Protein AF-A0A521R9J0-F1 (afdb_monomer)

Secondary structure (DSSP, 8-state):
-HHHHHHHHTT---HHHHHHHHHHSTTHHHHHTT-HHHHHHHHHHHHHHHHH-HHHHHHHHHHHHHHHHHHHHHHHHHHHHHHHHTSEEPTTT--EE-TT-SB-TTT--BTT--SSS---

Sequence (120 aa):
MSEELDKLKHKEKSGLLAAGLNILLPGAGYMYCGRPILGIIVLPFVIGMIFVTPAGALGIWIVLIIDGFLAAGRYNKCLAQKIDAAMKVCPQCAEKIMPEAKVCRYCGHKFGEAASATST

pLDDT: mean 89.2, std 10.46, range [48.16, 96.25]

Mean predicted aligned error: 7.09 Å

Structure (mmCIF, N/CA/C/O backbone):
data_AF-A0A521R9J0-F1
#
_entry.id   AF-A0A521R9J0-F1
#
loop_
_atom_site.group_PDB
_atom_site.id
_atom_site.type_symbol
_atom_site.label_atom_id
_atom_site.label_alt_id
_atom_site.label_comp_id
_atom_site.label_asym_id
_atom_site.label_entity_id
_atom_site.label_seq_id
_atom_site.pdbx_PDB_ins_code
_atom_site.Cartn_x
_atom_site.Cartn_y
_atom_site.Cartn_z
_atom_site.occupancy
_atom_site.B_iso_or_equiv
_atom_site.auth_seq_id
_atom_site.auth_comp_id
_atom_site.auth_asym_id
_atom_site.auth_atom_id
_atom_site.pdbx_PDB_model_num
ATOM 1 N N . MET A 1 1 ? -13.400 -7.672 19.030 1.00 75.19 1 MET A N 1
ATOM 2 C CA . MET A 1 1 ? -13.503 -6.754 17.864 1.00 75.19 1 MET A CA 1
ATOM 3 C C . MET A 1 1 ? -12.382 -5.709 17.886 1.00 75.19 1 MET A C 1
ATOM 5 O O . MET A 1 1 ? -11.968 -5.264 16.825 1.00 75.19 1 MET A O 1
ATOM 9 N N . SER A 1 2 ? -11.839 -5.357 19.057 1.00 77.81 2 SER A N 1
ATOM 10 C CA . SER A 1 2 ? -10.589 -4.597 19.210 1.00 77.81 2 SER A CA 1
ATOM 11 C C . SER A 1 2 ? -9.390 -5.304 18.593 1.00 77.81 2 SER A C 1
ATOM 13 O O . SER A 1 2 ? -8.630 -4.658 17.887 1.00 77.81 2 SER A O 1
ATOM 15 N N . GLU A 1 3 ? -9.271 -6.623 18.774 1.00 85.69 3 GLU A N 1
ATOM 16 C CA . GLU A 1 3 ? -8.161 -7.398 18.205 1.00 85.69 3 GLU A CA 1
ATOM 17 C C . GLU A 1 3 ? -8.096 -7.251 16.675 1.00 85.69 3 GLU A C 1
ATOM 19 O O . GLU A 1 3 ? -7.028 -7.059 16.099 1.00 85.69 3 GLU A O 1
ATOM 24 N N . GLU A 1 4 ? -9.252 -7.255 16.006 1.00 86.44 4 GLU A N 1
ATOM 25 C CA . GLU A 1 4 ? -9.343 -7.016 14.563 1.00 86.44 4 GLU A CA 1
ATOM 26 C C . GLU A 1 4 ? -8.942 -5.578 14.195 1.00 86.44 4 GLU A C 1
ATOM 28 O O . GLU A 1 4 ? -8.230 -5.366 13.214 1.00 86.44 4 GLU A O 1
ATOM 33 N N . LEU A 1 5 ? -9.323 -4.584 15.003 1.00 87.12 5 LEU A N 1
ATOM 34 C CA . LEU A 1 5 ? -8.923 -3.188 14.802 1.00 87.12 5 LEU A CA 1
ATOM 35 C C . LEU A 1 5 ? -7.402 -3.001 14.938 1.00 87.12 5 LEU A C 1
ATOM 37 O O . LEU A 1 5 ? -6.795 -2.288 14.138 1.00 87.12 5 LEU A O 1
ATOM 41 N N . ASP A 1 6 ? -6.780 -3.662 15.913 1.00 89.25 6 ASP A N 1
ATOM 42 C CA . ASP A 1 6 ? -5.335 -3.598 16.139 1.00 89.25 6 ASP A CA 1
ATOM 43 C C . ASP A 1 6 ? -4.562 -4.312 15.021 1.00 89.25 6 ASP A C 1
ATOM 45 O O . ASP A 1 6 ? -3.581 -3.772 14.498 1.00 89.25 6 ASP A O 1
ATOM 49 N N . LYS A 1 7 ? -5.066 -5.460 14.541 1.00 90.56 7 LYS A N 1
ATOM 50 C CA . LYS A 1 7 ? -4.550 -6.124 13.329 1.00 90.56 7 LYS A CA 1
ATOM 51 C C . LYS A 1 7 ? -4.632 -5.223 12.097 1.00 90.56 7 LYS A C 1
ATOM 53 O O . LYS A 1 7 ? -3.749 -5.292 11.239 1.00 90.56 7 LYS A O 1
ATOM 58 N N . LEU A 1 8 ? -5.678 -4.402 11.972 1.00 88.56 8 LEU A N 1
ATOM 59 C CA . LEU A 1 8 ? -5.812 -3.450 10.868 1.00 88.56 8 LEU A CA 1
ATOM 60 C C . LEU A 1 8 ? -4.799 -2.308 10.985 1.00 88.56 8 LEU A C 1
ATOM 62 O O . LEU A 1 8 ? -4.127 -2.022 10.000 1.00 88.56 8 LEU A O 1
ATOM 66 N N . LYS A 1 9 ? -4.613 -1.711 12.167 1.00 88.44 9 LYS A N 1
ATOM 67 C CA . LYS A 1 9 ? -3.613 -0.644 12.374 1.00 88.44 9 LYS A CA 1
ATOM 68 C C . LYS A 1 9 ? -2.193 -1.096 12.039 1.00 88.44 9 LYS A C 1
ATOM 70 O O . LYS A 1 9 ? -1.459 -0.381 11.370 1.00 88.44 9 LYS A O 1
ATOM 75 N N . HIS A 1 10 ? -1.825 -2.322 12.405 1.00 89.38 10 HIS A N 1
ATOM 76 C CA . HIS A 1 10 ? -0.504 -2.867 12.078 1.00 89.38 10 HIS A CA 1
ATOM 77 C C . HIS A 1 10 ? -0.297 -3.118 10.563 1.00 89.38 10 HIS A C 1
ATOM 79 O O . HIS A 1 10 ? 0.813 -3.398 10.110 1.00 89.38 10 HIS A O 1
ATOM 85 N N . LYS A 1 11 ? -1.346 -3.042 9.731 1.00 89.00 11 LYS A N 1
ATOM 86 C CA . LYS A 1 11 ? -1.242 -3.245 8.274 1.00 89.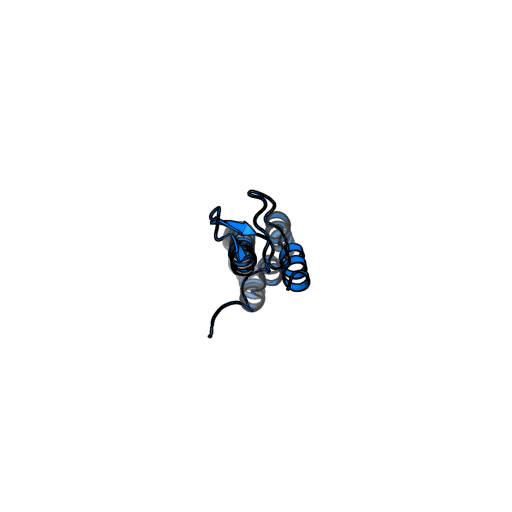00 11 LYS A CA 1
ATOM 87 C C . LYS A 1 11 ? -0.922 -1.972 7.489 1.00 89.00 11 LYS A C 1
ATOM 89 O O . LYS A 1 11 ? -0.857 -2.073 6.261 1.00 89.00 11 LYS A O 1
ATOM 94 N N . GLU A 1 12 ? -0.723 -0.826 8.137 1.00 90.44 12 GLU A N 1
ATOM 95 C CA . GLU A 1 12 ? -0.318 0.412 7.463 1.00 90.44 12 GLU A CA 1
ATOM 96 C C . GLU A 1 12 ? 0.963 0.215 6.642 1.00 90.44 12 GLU A C 1
ATOM 98 O O . GLU A 1 12 ? 1.905 -0.474 7.044 1.00 90.44 12 GLU A O 1
ATOM 103 N N . LYS A 1 13 ? 0.972 0.776 5.432 1.00 89.38 13 LYS A N 1
ATOM 104 C CA . LYS A 1 13 ? 2.055 0.601 4.463 1.00 89.38 13 LYS A CA 1
ATOM 105 C C . LYS A 1 13 ? 2.793 1.913 4.278 1.00 89.38 13 LYS A C 1
ATOM 107 O O . LYS A 1 13 ? 2.176 2.955 4.071 1.00 89.38 13 LYS A O 1
ATOM 112 N N . SER A 1 14 ? 4.121 1.875 4.309 1.00 92.62 14 SER A N 1
ATOM 113 C CA . SER A 1 14 ? 4.916 3.071 4.028 1.00 92.62 14 SER A CA 1
ATOM 114 C C . SER A 1 14 ? 5.003 3.297 2.522 1.00 92.62 14 SER A C 1
ATOM 116 O O . SER A 1 14 ? 5.440 2.417 1.776 1.00 92.62 14 SER A O 1
ATOM 118 N N . GLY A 1 15 ? 4.618 4.493 2.072 1.00 89.19 15 GLY A N 1
ATOM 119 C CA . GLY A 1 15 ? 4.773 4.892 0.672 1.00 89.19 15 GLY A CA 1
ATOM 120 C C . GLY A 1 15 ? 6.236 4.970 0.243 1.00 89.19 15 GLY A C 1
ATOM 121 O O . GLY A 1 15 ? 6.558 4.605 -0.885 1.00 89.19 15 GLY A O 1
ATOM 122 N N . LEU A 1 16 ? 7.133 5.361 1.156 1.00 91.56 16 LEU A N 1
ATOM 123 C CA . LEU A 1 16 ? 8.568 5.418 0.877 1.00 91.56 16 LEU A CA 1
ATOM 124 C C . LEU A 1 16 ? 9.147 4.017 0.646 1.00 91.56 16 LEU A C 1
ATOM 126 O O . LEU A 1 16 ? 9.944 3.832 -0.268 1.00 91.56 16 LEU A O 1
ATOM 130 N N . LEU A 1 17 ? 8.692 3.019 1.416 1.00 91.44 17 LEU A N 1
ATOM 131 C CA . LEU A 1 17 ? 9.076 1.624 1.185 1.00 91.44 17 LEU A CA 1
ATOM 132 C C . LEU A 1 17 ? 8.560 1.118 -0.166 1.00 91.44 17 LEU A C 1
ATOM 134 O O . LEU A 1 17 ? 9.313 0.476 -0.888 1.00 91.44 17 LEU A O 1
ATOM 138 N N . ALA A 1 18 ? 7.319 1.440 -0.548 1.00 91.81 18 ALA A N 1
ATOM 139 C CA . ALA A 1 18 ? 6.771 1.040 -1.848 1.00 91.81 18 ALA A CA 1
ATOM 140 C C . ALA A 1 18 ? 7.541 1.657 -3.032 1.00 91.81 18 ALA A C 1
ATOM 142 O O . ALA A 1 18 ? 7.822 0.966 -4.012 1.00 91.81 18 ALA A O 1
ATOM 143 N N . ALA A 1 19 ? 7.918 2.935 -2.924 1.00 91.00 19 ALA A N 1
ATOM 144 C CA . ALA A 1 19 ? 8.739 3.625 -3.917 1.00 91.00 19 ALA A CA 1
ATOM 145 C C . ALA A 1 19 ? 10.154 3.030 -3.992 1.00 91.00 19 ALA A C 1
ATOM 147 O O . ALA A 1 19 ? 10.606 2.658 -5.073 1.00 91.00 19 ALA A O 1
ATOM 148 N N . GLY A 1 20 ? 10.820 2.867 -2.842 1.00 91.81 20 GLY A N 1
ATOM 149 C CA . GLY A 1 20 ? 12.152 2.263 -2.755 1.00 91.81 20 GLY A CA 1
ATOM 150 C C . GLY A 1 20 ? 12.192 0.837 -3.304 1.00 91.81 20 GLY A C 1
ATOM 151 O O . GLY A 1 20 ? 13.139 0.452 -3.983 1.00 91.81 20 GLY A O 1
ATOM 152 N N . LEU A 1 21 ?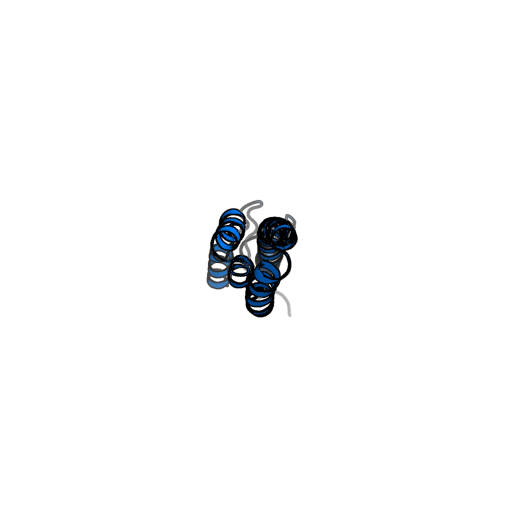 11.120 0.072 -3.103 1.00 92.12 21 LEU A N 1
ATOM 153 C CA . LEU A 1 21 ? 11.015 -1.280 -3.634 1.00 92.12 21 LEU A CA 1
ATOM 154 C C . LEU A 1 21 ? 10.922 -1.300 -5.172 1.00 92.12 21 LEU A C 1
ATOM 156 O O . LEU A 1 21 ? 11.487 -2.198 -5.786 1.00 92.12 21 LEU A O 1
ATOM 160 N N . ASN A 1 22 ? 10.295 -0.296 -5.800 1.00 91.06 22 ASN A N 1
ATOM 161 C CA . ASN A 1 22 ? 10.293 -0.131 -7.262 1.00 91.06 22 ASN A CA 1
ATOM 162 C C . ASN A 1 22 ? 11.624 0.405 -7.824 1.00 91.06 22 ASN A C 1
ATOM 164 O O . ASN A 1 22 ? 11.916 0.159 -8.995 1.00 91.06 22 ASN A O 1
ATOM 168 N N . ILE A 1 23 ? 12.434 1.092 -7.008 1.00 91.44 23 ILE A N 1
ATOM 169 C CA . ILE A 1 23 ? 13.825 1.433 -7.356 1.00 91.44 23 ILE A CA 1
ATOM 170 C C . ILE A 1 23 ? 14.682 0.163 -7.387 1.00 91.44 23 ILE A C 1
ATOM 172 O O . ILE A 1 23 ? 15.516 0.012 -8.268 1.00 91.44 23 ILE A O 1
ATOM 176 N N . LEU A 1 24 ? 14.480 -0.765 -6.449 1.00 92.56 24 LEU A N 1
ATOM 177 C CA . LEU A 1 24 ? 15.251 -2.008 -6.421 1.00 92.56 24 LEU A CA 1
ATOM 178 C C . LEU A 1 24 ? 14.800 -2.998 -7.502 1.00 92.56 24 LEU A C 1
ATOM 180 O O . LEU A 1 24 ? 15.628 -3.585 -8.193 1.00 92.56 24 LEU A O 1
ATOM 184 N N . LEU A 1 25 ? 13.488 -3.208 -7.623 1.00 91.94 25 LEU A N 1
ATOM 185 C CA . LEU A 1 25 ? 12.912 -4.171 -8.550 1.00 91.94 25 LEU A CA 1
ATOM 186 C C . LEU A 1 25 ? 11.609 -3.611 -9.147 1.00 91.94 25 LEU A C 1
ATOM 188 O O . LEU A 1 25 ? 10.613 -3.476 -8.425 1.00 91.94 25 LEU A O 1
ATOM 192 N N . PRO A 1 26 ? 11.566 -3.300 -10.457 1.00 90.62 26 PRO A N 1
ATOM 193 C CA . PRO A 1 26 ? 10.368 -2.756 -11.081 1.00 90.62 26 PRO A CA 1
ATOM 194 C C . PRO A 1 26 ? 9.203 -3.740 -10.936 1.00 90.62 26 PRO A C 1
ATOM 196 O O . PRO A 1 26 ? 9.285 -4.890 -11.358 1.00 90.62 26 PRO A O 1
ATOM 199 N N . GLY A 1 27 ? 8.113 -3.290 -10.311 1.00 89.38 27 GLY A N 1
ATOM 200 C CA . GLY A 1 27 ? 6.925 -4.111 -10.068 1.00 89.38 27 GLY A CA 1
ATOM 201 C C . GLY A 1 27 ? 6.762 -4.558 -8.612 1.00 89.38 27 GLY A C 1
ATOM 202 O O . GLY A 1 27 ? 5.642 -4.845 -8.180 1.00 89.38 27 GLY A O 1
ATOM 203 N N . ALA A 1 28 ? 7.833 -4.562 -7.816 1.00 92.44 28 ALA A N 1
ATOM 204 C CA . ALA A 1 28 ? 7.786 -5.073 -6.450 1.00 92.44 28 ALA A CA 1
ATOM 205 C C . ALA A 1 28 ? 7.007 -4.171 -5.481 1.00 92.44 28 ALA A C 1
ATOM 207 O O . ALA A 1 28 ? 6.307 -4.682 -4.602 1.00 92.44 28 ALA A O 1
ATOM 208 N N . GLY A 1 29 ? 6.996 -2.853 -5.705 1.00 91.69 29 GLY A N 1
ATOM 209 C CA . GLY A 1 29 ? 6.140 -1.922 -4.961 1.00 91.69 29 GLY A CA 1
ATOM 210 C C . GLY A 1 29 ? 4.649 -2.278 -5.051 1.00 91.69 29 GLY A C 1
ATOM 211 O O . GLY A 1 29 ? 3.921 -2.182 -4.062 1.00 91.69 29 GLY A O 1
ATOM 212 N N . TYR A 1 30 ? 4.184 -2.787 -6.197 1.00 92.50 30 TYR A N 1
ATOM 213 C CA . TYR A 1 30 ? 2.788 -3.210 -6.368 1.00 92.50 30 TYR A CA 1
ATOM 214 C C . TYR A 1 30 ? 2.463 -4.508 -5.633 1.00 92.50 30 TYR A C 1
ATOM 216 O O . TYR A 1 30 ? 1.357 -4.649 -5.105 1.00 92.50 30 TYR A O 1
ATOM 224 N N . MET A 1 31 ? 3.426 -5.431 -5.548 1.00 93.25 31 MET A N 1
ATOM 225 C CA . MET A 1 31 ? 3.284 -6.651 -4.751 1.00 93.25 31 MET A CA 1
ATOM 226 C C . MET A 1 31 ? 3.139 -6.312 -3.261 1.00 93.25 31 MET A C 1
ATOM 228 O O . MET A 1 31 ? 2.255 -6.846 -2.593 1.00 93.25 31 MET A O 1
ATOM 232 N N . TYR A 1 32 ? 3.920 -5.346 -2.763 1.00 91.69 32 TYR A N 1
ATOM 233 C CA . TYR A 1 32 ? 3.825 -4.860 -1.382 1.00 91.69 32 TYR A CA 1
ATOM 234 C C . TYR A 1 32 ? 2.469 -4.206 -1.061 1.00 91.69 32 TYR A C 1
ATOM 236 O O . TYR A 1 32 ? 1.908 -4.430 0.014 1.00 91.69 32 TYR A O 1
ATOM 244 N N . CYS A 1 33 ? 1.905 -3.453 -2.010 1.00 89.50 33 CYS A N 1
ATOM 245 C CA . CYS A 1 33 ? 0.590 -2.812 -1.884 1.00 89.50 33 CYS A CA 1
ATOM 246 C C . CYS A 1 33 ? -0.602 -3.774 -2.095 1.00 89.50 33 CYS A C 1
ATOM 248 O O . CYS A 1 33 ? -1.743 -3.319 -2.186 1.00 89.50 33 CYS A O 1
ATOM 250 N N . GLY A 1 34 ? -0.370 -5.090 -2.194 1.00 87.88 34 GLY A N 1
ATOM 251 C CA . GLY A 1 34 ? -1.428 -6.098 -2.323 1.00 87.88 34 GLY A CA 1
ATOM 252 C C . GLY A 1 34 ? -1.992 -6.265 -3.738 1.00 87.88 34 GLY A C 1
ATOM 253 O O . GLY A 1 34 ? -3.084 -6.807 -3.895 1.00 87.88 34 GLY A O 1
ATOM 254 N N . ARG A 1 35 ? -1.271 -5.820 -4.777 1.00 91.25 35 ARG A N 1
ATOM 255 C CA . ARG A 1 35 ? -1.645 -5.983 -6.197 1.00 91.25 35 ARG A CA 1
ATOM 256 C C . ARG A 1 35 ? -0.602 -6.835 -6.941 1.00 91.25 35 ARG A C 1
ATOM 258 O O . ARG A 1 35 ? 0.096 -6.318 -7.815 1.00 91.25 35 ARG A O 1
ATOM 265 N N . PRO A 1 36 ? -0.478 -8.140 -6.624 1.00 91.81 36 PRO A N 1
ATOM 266 C CA . PRO A 1 36 ? 0.605 -8.977 -7.140 1.00 91.81 36 PRO A CA 1
ATOM 267 C C . PRO A 1 36 ? 0.542 -9.183 -8.655 1.00 91.81 36 PRO A C 1
ATOM 269 O O . PRO A 1 36 ? 1.574 -9.157 -9.313 1.00 91.81 36 PRO A O 1
ATOM 272 N N . ILE A 1 37 ? -0.665 -9.298 -9.219 1.00 93.69 37 ILE A N 1
ATOM 273 C CA . ILE A 1 37 ? -0.878 -9.488 -10.662 1.00 93.69 37 ILE A CA 1
ATOM 274 C C . ILE A 1 37 ? -0.252 -8.336 -11.458 1.00 93.69 37 ILE A C 1
ATOM 276 O O . ILE A 1 37 ? 0.453 -8.573 -12.434 1.00 93.69 37 ILE A O 1
ATOM 280 N N . LEU A 1 38 ? -0.454 -7.090 -11.012 1.00 92.25 38 LEU A N 1
ATOM 281 C CA . LEU A 1 38 ? 0.114 -5.924 -11.687 1.00 92.25 38 LEU A CA 1
ATOM 282 C C . LEU A 1 38 ? 1.647 -5.949 -11.629 1.00 92.25 38 LEU A C 1
ATOM 284 O O . LEU A 1 38 ? 2.296 -5.690 -12.634 1.00 92.25 38 LEU A O 1
ATOM 288 N N . GLY A 1 39 ? 2.223 -6.315 -10.478 1.00 92.31 39 GLY A N 1
ATOM 289 C CA . GLY A 1 39 ? 3.674 -6.457 -10.327 1.00 92.31 39 GLY A CA 1
ATOM 290 C C . GLY A 1 39 ? 4.269 -7.520 -11.255 1.00 92.31 39 GLY A C 1
ATOM 291 O O . GLY A 1 39 ? 5.263 -7.254 -11.926 1.00 92.31 39 GLY A O 1
ATOM 292 N N . ILE A 1 40 ? 3.620 -8.687 -11.351 1.00 94.81 40 ILE A N 1
ATOM 293 C CA . ILE A 1 40 ? 4.039 -9.801 -12.219 1.00 94.81 40 ILE A CA 1
ATOM 294 C C . ILE A 1 40 ? 3.970 -9.426 -13.703 1.00 94.81 40 ILE A C 1
ATOM 296 O O . ILE A 1 40 ? 4.784 -9.912 -14.476 1.00 94.81 40 ILE A O 1
ATOM 300 N N . ILE A 1 41 ? 3.036 -8.562 -14.111 1.00 95.44 41 ILE A N 1
ATOM 301 C CA . ILE A 1 41 ? 2.925 -8.088 -15.501 1.00 95.44 41 ILE A CA 1
ATOM 302 C C . ILE A 1 41 ? 3.951 -6.988 -15.797 1.00 95.44 41 ILE A C 1
ATOM 304 O O . ILE A 1 41 ? 4.600 -7.002 -16.842 1.00 95.44 41 ILE A O 1
ATOM 308 N N . VAL A 1 42 ? 4.113 -6.031 -14.880 1.00 94.12 42 VAL A N 1
ATOM 309 C CA . VAL A 1 42 ? 5.008 -4.8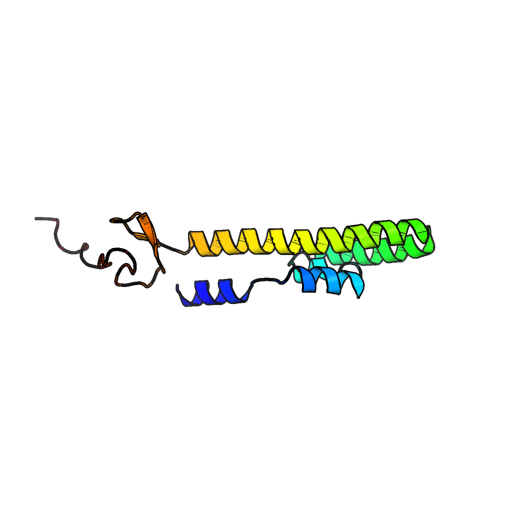78 -15.057 1.00 94.12 42 VAL A CA 1
ATOM 310 C C . VAL A 1 42 ? 6.469 -5.311 -15.152 1.00 94.12 42 VAL A C 1
ATOM 312 O O . VAL A 1 42 ? 7.214 -4.756 -15.955 1.00 94.12 42 VAL A O 1
ATOM 315 N N . LEU A 1 43 ? 6.882 -6.313 -14.376 1.00 93.12 43 LEU A N 1
ATOM 316 C CA . LEU A 1 43 ? 8.269 -6.772 -14.331 1.00 93.12 43 LEU A CA 1
ATOM 317 C C . LEU A 1 43 ? 8.809 -7.254 -15.701 1.00 93.12 43 LEU A C 1
ATOM 319 O O . LEU A 1 43 ? 9.767 -6.653 -16.188 1.00 93.12 43 LEU A O 1
ATOM 323 N N . PRO A 1 44 ? 8.216 -8.255 -16.384 1.00 94.94 44 PRO A N 1
ATOM 324 C CA . PRO A 1 44 ? 8.667 -8.680 -17.708 1.00 94.94 44 PRO A CA 1
ATOM 325 C C . PRO A 1 44 ? 8.444 -7.602 -18.773 1.00 94.94 44 PRO A C 1
ATOM 327 O O . PRO A 1 44 ? 9.223 -7.527 -19.719 1.00 94.94 44 PRO A O 1
ATOM 330 N N . PHE A 1 45 ? 7.432 -6.741 -18.618 1.00 94.81 45 PHE A N 1
ATOM 331 C CA . PHE A 1 45 ? 7.196 -5.630 -19.541 1.00 94.81 45 PHE A CA 1
ATOM 332 C C . PHE A 1 45 ? 8.344 -4.612 -19.518 1.00 94.81 45 PHE A C 1
ATOM 334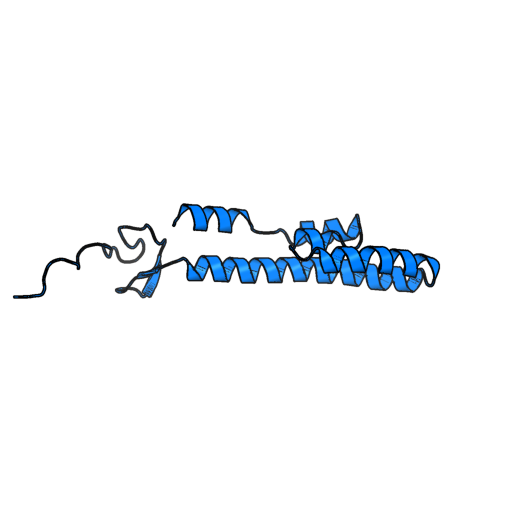 O O . PHE A 1 45 ? 8.868 -4.251 -20.570 1.00 94.81 45 PHE A O 1
ATOM 341 N N . VAL A 1 46 ? 8.782 -4.192 -18.326 1.00 93.19 46 VAL A N 1
ATOM 342 C CA . VAL A 1 46 ? 9.927 -3.282 -18.173 1.00 93.19 46 VAL A CA 1
ATOM 343 C C . VAL A 1 46 ? 11.211 -3.955 -18.646 1.00 93.19 46 VAL A C 1
ATOM 345 O O . VAL A 1 46 ? 11.969 -3.337 -19.387 1.00 93.19 46 VAL A O 1
ATOM 348 N N . ILE A 1 47 ? 11.432 -5.227 -18.292 1.00 93.38 47 ILE A N 1
ATOM 349 C CA . ILE A 1 47 ? 12.601 -5.993 -18.754 1.00 93.38 47 ILE A CA 1
ATOM 350 C C . ILE A 1 47 ? 12.637 -6.056 -20.285 1.00 93.38 47 ILE A C 1
ATOM 352 O O . ILE A 1 47 ? 13.659 -5.732 -20.880 1.00 93.38 47 ILE A O 1
ATOM 356 N N . GLY A 1 48 ? 11.525 -6.407 -20.936 1.00 94.38 48 GLY A N 1
ATOM 357 C CA . GLY A 1 48 ? 11.430 -6.436 -22.396 1.00 94.38 48 GLY A CA 1
ATOM 358 C C . GLY A 1 48 ? 11.680 -5.065 -23.026 1.00 94.38 48 GLY A C 1
ATOM 359 O O . GLY A 1 48 ? 12.411 -4.959 -24.008 1.00 94.38 48 GLY A O 1
ATOM 360 N N . MET A 1 49 ? 11.145 -3.997 -22.428 1.00 92.81 49 MET A N 1
ATOM 361 C CA . MET A 1 49 ? 11.343 -2.637 -22.928 1.00 92.81 49 MET A CA 1
ATOM 362 C C . MET A 1 49 ? 12.795 -2.164 -22.819 1.00 92.81 49 MET A C 1
ATOM 364 O O . MET A 1 49 ? 13.249 -1.442 -23.701 1.00 92.81 49 MET A O 1
ATOM 368 N N . ILE A 1 50 ? 13.549 -2.592 -21.801 1.00 93.88 50 ILE A N 1
ATOM 369 C CA . ILE A 1 50 ? 14.980 -2.264 -21.682 1.00 93.88 50 ILE A CA 1
ATOM 370 C C . ILE A 1 50 ? 15.760 -2.750 -22.914 1.00 93.88 50 ILE A C 1
ATOM 372 O O . ILE A 1 50 ? 16.652 -2.041 -23.375 1.00 93.88 50 ILE A O 1
ATOM 376 N N . PHE A 1 51 ? 15.402 -3.904 -23.488 1.00 95.50 51 PHE A N 1
ATOM 377 C CA . PHE A 1 51 ? 16.057 -4.433 -24.692 1.00 95.50 51 PHE A CA 1
ATOM 378 C C . PHE A 1 51 ? 15.627 -3.736 -25.990 1.00 95.50 51 PHE A C 1
ATOM 380 O O . PHE A 1 51 ? 16.398 -3.710 -26.944 1.00 95.50 51 PHE A O 1
ATOM 387 N N . VAL A 1 52 ? 14.414 -3.178 -26.040 1.00 96.25 52 VAL A N 1
ATOM 388 C CA . VAL A 1 52 ? 13.866 -2.532 -27.247 1.00 96.25 52 VAL A CA 1
ATOM 389 C C . VAL A 1 52 ? 14.202 -1.038 -27.283 1.00 96.25 52 VAL A C 1
ATOM 391 O O . VAL A 1 52 ? 14.668 -0.528 -28.299 1.00 96.25 52 VAL A O 1
ATOM 394 N N . THR A 1 53 ? 13.976 -0.324 -26.178 1.00 94.81 53 THR A N 1
ATOM 395 C CA . THR A 1 53 ? 14.127 1.135 -26.062 1.00 94.81 53 THR A CA 1
ATOM 396 C C . THR A 1 53 ? 14.591 1.546 -24.652 1.00 94.81 53 THR A C 1
ATOM 398 O O . THR A 1 53 ? 13.780 1.967 -23.819 1.00 94.81 53 THR A O 1
ATOM 401 N N . PRO A 1 54 ? 15.911 1.534 -24.375 1.00 92.12 54 PRO A N 1
ATOM 402 C CA . PRO A 1 54 ? 16.461 1.841 -23.048 1.00 92.12 54 PRO A CA 1
ATOM 403 C C . PRO A 1 54 ? 16.020 3.199 -22.478 1.00 92.12 54 PRO A C 1
ATOM 405 O O . PRO A 1 54 ? 15.687 3.308 -21.300 1.00 92.12 54 PRO A O 1
ATOM 408 N N . ALA A 1 55 ? 15.952 4.239 -23.318 1.00 92.56 55 ALA A N 1
ATOM 409 C CA . ALA A 1 55 ? 15.507 5.570 -22.897 1.00 92.56 55 ALA A CA 1
ATOM 410 C C . ALA A 1 55 ? 14.022 5.596 -22.483 1.00 92.56 55 ALA A C 1
ATOM 412 O O . ALA A 1 55 ? 13.657 6.268 -21.519 1.00 92.56 55 ALA A O 1
ATOM 413 N N . GLY A 1 56 ? 13.171 4.829 -23.175 1.00 91.44 56 GLY A N 1
ATOM 414 C CA . GLY A 1 56 ? 11.753 4.689 -22.830 1.00 91.44 56 GLY A CA 1
ATOM 415 C C . GLY A 1 56 ? 11.556 3.943 -21.511 1.00 91.44 56 GLY A C 1
ATOM 416 O O . GLY A 1 56 ? 10.734 4.348 -20.685 1.00 91.44 56 GLY A O 1
ATOM 417 N N . ALA A 1 57 ? 12.375 2.914 -21.270 1.00 91.94 57 ALA A N 1
ATOM 418 C CA . ALA A 1 57 ? 12.352 2.156 -20.026 1.00 91.94 57 ALA A CA 1
ATOM 419 C C . ALA A 1 57 ? 12.658 3.034 -18.801 1.00 91.94 57 ALA A C 1
ATOM 421 O O . ALA A 1 57 ? 11.975 2.905 -17.788 1.00 91.94 57 ALA A O 1
ATOM 422 N N . LEU A 1 58 ? 13.606 3.977 -18.896 1.00 91.31 58 LEU A N 1
ATOM 423 C CA . LEU A 1 58 ? 13.906 4.921 -17.808 1.00 91.31 58 LEU A CA 1
ATOM 424 C C . LEU A 1 58 ? 12.720 5.840 -17.481 1.00 91.31 58 LEU A C 1
ATOM 426 O O . LEU 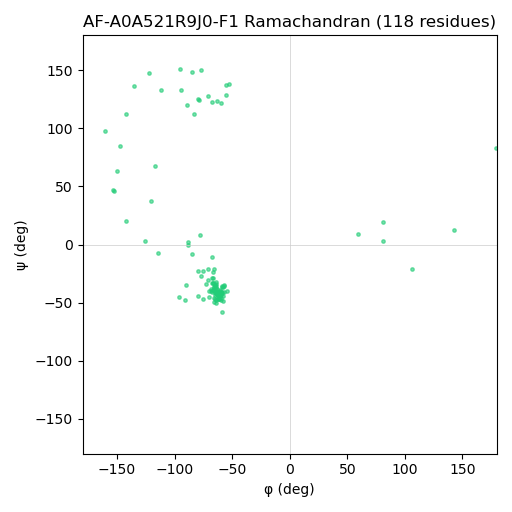A 1 58 ? 12.405 6.046 -16.308 1.00 91.31 58 LEU A O 1
ATOM 430 N N . GLY A 1 59 ? 12.030 6.355 -18.504 1.00 93.56 59 GLY A N 1
ATOM 431 C CA . GLY A 1 59 ? 10.835 7.181 -18.312 1.00 93.56 59 GLY A CA 1
ATOM 432 C C . GLY A 1 59 ? 9.718 6.414 -17.601 1.00 93.56 59 GLY A C 1
ATOM 433 O O . GLY A 1 59 ? 9.156 6.893 -16.615 1.00 93.56 59 GLY A O 1
ATOM 434 N N . ILE A 1 60 ? 9.447 5.184 -18.045 1.00 93.19 60 ILE A N 1
ATOM 435 C CA . ILE A 1 60 ? 8.463 4.309 -17.397 1.00 93.19 60 ILE A CA 1
ATOM 436 C C . ILE A 1 60 ? 8.891 3.944 -15.978 1.00 93.19 60 ILE A C 1
ATOM 438 O O . ILE A 1 60 ? 8.053 3.908 -15.081 1.00 93.19 60 ILE A O 1
ATOM 442 N N . TRP A 1 61 ? 10.180 3.735 -15.731 1.00 92.38 61 TRP A N 1
ATOM 443 C CA . TRP A 1 61 ? 10.673 3.386 -14.404 1.00 92.38 61 TRP A CA 1
ATOM 444 C C . TRP A 1 61 ? 10.385 4.478 -13.366 1.00 92.38 61 TRP A C 1
ATOM 446 O O . TRP A 1 61 ? 9.882 4.173 -12.284 1.00 92.38 61 TRP A O 1
ATOM 456 N N . ILE A 1 62 ? 10.579 5.753 -13.724 1.00 93.94 62 ILE A N 1
ATOM 457 C CA . ILE A 1 62 ? 10.212 6.897 -12.870 1.00 93.94 62 ILE A CA 1
ATOM 458 C C . ILE A 1 62 ? 8.703 6.911 -12.596 1.00 93.94 62 ILE A C 1
ATOM 460 O O . ILE A 1 62 ? 8.281 7.067 -11.448 1.00 93.94 62 ILE A O 1
ATOM 464 N N . VAL A 1 63 ? 7.881 6.691 -13.627 1.00 94.56 63 VAL A N 1
ATOM 465 C CA . VAL A 1 63 ? 6.418 6.618 -13.475 1.00 94.56 63 VAL A CA 1
ATOM 466 C C . VAL A 1 63 ? 6.019 5.497 -12.512 1.00 94.56 63 VAL A C 1
ATOM 468 O O . VAL A 1 63 ? 5.156 5.705 -11.662 1.00 94.56 63 VAL A O 1
ATOM 471 N N . LEU A 1 64 ? 6.673 4.334 -12.576 1.00 93.00 64 LEU A N 1
ATOM 472 C CA . LEU A 1 64 ? 6.397 3.215 -11.670 1.00 93.00 64 LEU A CA 1
ATOM 473 C C . LEU A 1 64 ? 6.789 3.517 -10.220 1.00 93.00 64 LEU A C 1
ATOM 475 O O . LEU A 1 64 ? 6.116 3.046 -9.303 1.00 93.00 64 LEU A O 1
ATOM 479 N N . ILE A 1 65 ? 7.838 4.305 -9.982 1.00 93.88 65 ILE A N 1
ATOM 480 C CA . ILE A 1 65 ? 8.203 4.753 -8.629 1.00 93.88 65 ILE A CA 1
ATOM 481 C C . ILE A 1 65 ? 7.097 5.655 -8.062 1.00 93.88 65 ILE A C 1
ATOM 483 O O . ILE A 1 65 ? 6.631 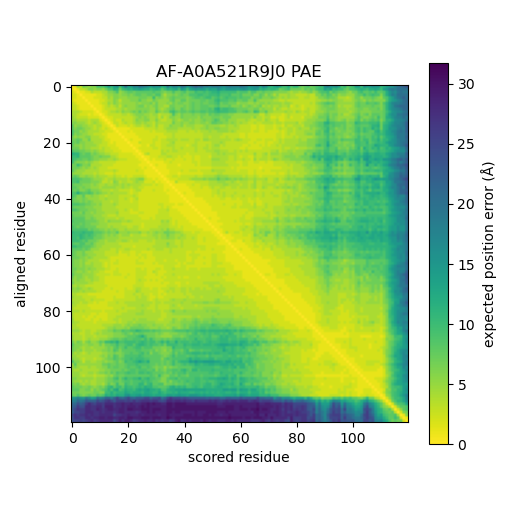5.429 -6.942 1.00 93.88 65 ILE A O 1
ATOM 487 N N . ILE A 1 66 ? 6.625 6.624 -8.855 1.00 94.62 66 ILE A N 1
ATOM 488 C CA . ILE A 1 66 ? 5.551 7.548 -8.459 1.00 94.62 66 ILE A CA 1
ATOM 489 C C . ILE A 1 66 ? 4.238 6.790 -8.229 1.00 94.62 66 ILE A C 1
ATOM 491 O O . ILE A 1 66 ? 3.622 6.939 -7.173 1.00 94.62 66 ILE A O 1
ATOM 495 N N . ASP A 1 67 ? 3.808 5.941 -9.167 1.00 93.06 67 ASP A N 1
ATOM 496 C CA . ASP A 1 67 ? 2.561 5.186 -9.000 1.00 93.06 67 ASP A CA 1
ATOM 497 C C . ASP A 1 67 ? 2.666 4.149 -7.870 1.00 93.06 67 ASP A C 1
ATOM 499 O O . ASP A 1 67 ? 1.684 3.916 -7.168 1.00 93.06 67 ASP A O 1
ATOM 503 N N . GLY A 1 68 ? 3.862 3.621 -7.580 1.00 91.75 68 GLY A N 1
ATOM 504 C CA . GLY A 1 68 ? 4.125 2.816 -6.383 1.00 91.75 68 GLY A CA 1
ATOM 505 C C . GLY A 1 68 ? 3.846 3.575 -5.079 1.00 91.75 68 GLY A C 1
ATOM 506 O O . GLY A 1 68 ? 3.148 3.063 -4.198 1.00 91.75 68 GLY A O 1
ATOM 507 N N . PHE A 1 69 ? 4.312 4.824 -4.976 1.00 93.62 69 PHE A N 1
ATOM 508 C CA . PHE A 1 69 ? 4.010 5.704 -3.841 1.00 93.62 69 PHE A CA 1
ATOM 509 C C . PHE A 1 69 ? 2.504 6.002 -3.736 1.00 93.62 69 PHE A C 1
ATOM 511 O O . PHE A 1 69 ? 1.899 5.856 -2.669 1.00 93.62 69 PHE A O 1
ATOM 518 N N . LEU A 1 70 ? 1.866 6.359 -4.855 1.00 94.31 70 LEU A N 1
ATOM 519 C CA . LEU A 1 70 ? 0.428 6.642 -4.899 1.00 94.31 70 LEU A CA 1
ATOM 520 C C . LEU A 1 70 ? -0.420 5.398 -4.586 1.00 94.31 70 LEU A C 1
ATOM 522 O O . LEU A 1 70 ? -1.475 5.503 -3.954 1.00 94.31 70 LEU A O 1
ATOM 526 N N . ALA A 1 71 ? 0.023 4.208 -4.993 1.00 93.12 71 ALA A N 1
ATOM 527 C CA . ALA A 1 71 ? -0.624 2.939 -4.679 1.00 93.12 71 ALA A CA 1
ATOM 528 C C . ALA A 1 71 ? -0.627 2.658 -3.171 1.00 93.12 71 ALA A C 1
ATOM 530 O O . ALA A 1 71 ? -1.672 2.278 -2.639 1.00 93.12 71 ALA A O 1
ATOM 531 N N . ALA A 1 72 ? 0.480 2.919 -2.469 1.00 92.19 72 ALA A N 1
ATOM 532 C CA . ALA A 1 72 ? 0.527 2.813 -1.010 1.00 92.19 72 ALA A CA 1
ATOM 533 C C . ALA A 1 72 ? -0.435 3.808 -0.337 1.00 92.19 72 ALA A C 1
ATOM 535 O O . ALA A 1 72 ? -1.166 3.445 0.584 1.00 92.19 72 ALA A O 1
ATOM 536 N N . GLY A 1 73 ? -0.517 5.039 -0.854 1.00 93.19 73 GLY A N 1
ATOM 537 C CA . GLY A 1 73 ? -1.483 6.034 -0.381 1.00 93.19 73 GLY A CA 1
ATOM 538 C C . GLY A 1 73 ? -2.939 5.579 -0.541 1.00 93.19 73 GLY A C 1
ATOM 539 O O . GLY A 1 73 ? -3.738 5.710 0.387 1.00 93.19 73 GLY A O 1
ATOM 540 N N . ARG A 1 74 ? -3.291 4.987 -1.691 1.00 92.50 74 ARG A N 1
ATOM 541 C CA . ARG A 1 74 ? -4.625 4.399 -1.922 1.00 92.50 74 ARG A CA 1
ATOM 542 C C . ARG A 1 74 ? -4.910 3.243 -0.962 1.00 92.50 74 ARG A C 1
ATOM 544 O O . ARG A 1 74 ? -5.999 3.190 -0.394 1.00 92.50 74 ARG A O 1
ATOM 551 N N . TYR A 1 75 ? -3.932 2.365 -0.742 1.00 92.06 75 TYR A N 1
ATOM 552 C CA . TYR A 1 75 ? -4.058 1.251 0.196 1.00 92.06 75 TYR A CA 1
ATOM 553 C C . TYR A 1 75 ? -4.351 1.742 1.622 1.00 92.06 75 TYR A C 1
ATOM 555 O O . TYR A 1 75 ? -5.308 1.282 2.247 1.00 92.06 75 TYR A O 1
ATOM 563 N N . ASN A 1 76 ? -3.594 2.731 2.110 1.00 92.44 76 ASN A N 1
ATOM 564 C CA . ASN A 1 76 ? -3.793 3.292 3.447 1.00 92.44 76 ASN A CA 1
ATOM 565 C C . ASN A 1 76 ? -5.151 3.994 3.592 1.00 92.44 76 ASN A C 1
ATOM 567 O O . ASN A 1 76 ? -5.784 3.869 4.635 1.00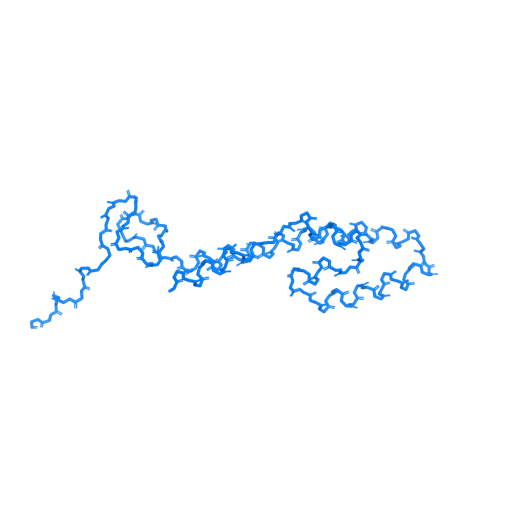 92.44 76 ASN A O 1
ATOM 571 N N . LYS A 1 77 ? -5.653 4.668 2.546 1.00 94.00 77 LYS A N 1
ATOM 572 C CA . LYS A 1 77 ? -7.008 5.252 2.563 1.00 94.00 77 LYS A CA 1
ATOM 573 C C . LYS A 1 77 ? -8.095 4.186 2.726 1.00 94.00 77 LYS A C 1
ATOM 575 O O . LYS A 1 77 ? -8.987 4.353 3.553 1.00 94.00 77 LYS A O 1
ATOM 580 N N . CYS A 1 78 ? -8.013 3.078 1.987 1.00 91.38 78 CYS A N 1
ATOM 581 C CA . CYS A 1 78 ? -8.954 1.966 2.147 1.00 91.38 78 CYS A CA 1
ATOM 582 C C . CYS A 1 78 ? -8.849 1.316 3.535 1.00 91.38 78 CYS A C 1
ATOM 584 O O . CYS A 1 78 ? -9.856 0.890 4.096 1.00 91.38 78 CYS A O 1
ATOM 586 N N . LEU A 1 79 ? -7.641 1.234 4.100 1.00 92.25 79 LEU A N 1
ATOM 587 C CA . LEU A 1 79 ? -7.429 0.726 5.454 1.00 92.25 79 LEU A CA 1
ATOM 588 C C . LEU A 1 79 ? -8.062 1.644 6.509 1.00 92.25 79 LEU A C 1
ATOM 590 O O . LEU A 1 79 ? -8.785 1.156 7.374 1.00 92.25 79 LEU A O 1
ATOM 594 N N . ALA A 1 80 ? -7.862 2.959 6.393 1.00 92.06 80 ALA A N 1
ATOM 595 C CA . ALA A 1 80 ? -8.471 3.953 7.273 1.00 92.06 80 ALA A CA 1
ATOM 596 C C . ALA A 1 80 ? -10.006 3.881 7.240 1.00 92.06 80 ALA A C 1
ATOM 598 O O . ALA A 1 80 ? -10.637 3.874 8.290 1.00 92.06 80 ALA A O 1
ATOM 599 N N . GLN A 1 81 ? -10.609 3.713 6.057 1.00 92.94 81 GLN A N 1
ATOM 600 C CA . GLN A 1 81 ? -12.058 3.511 5.927 1.00 92.94 81 GLN A CA 1
ATOM 601 C C . GLN A 1 81 ? -12.553 2.250 6.652 1.00 92.94 81 GLN A C 1
ATOM 603 O O . GLN A 1 81 ? -13.611 2.277 7.275 1.00 92.94 81 GLN A O 1
ATOM 608 N N . LYS A 1 82 ? -11.794 1.147 6.608 1.00 92.06 82 LYS A N 1
ATOM 609 C CA . LYS A 1 82 ? -12.133 -0.085 7.345 1.00 92.06 82 LYS A CA 1
ATOM 610 C C . LYS A 1 82 ? -12.036 0.107 8.857 1.00 92.06 82 LYS A C 1
ATOM 612 O O . LYS A 1 82 ? -12.894 -0.383 9.583 1.00 92.06 82 LYS A O 1
ATOM 617 N N . ILE A 1 83 ? -11.008 0.819 9.319 1.00 91.25 83 ILE A N 1
ATOM 618 C CA . ILE A 1 83 ? -10.832 1.182 10.732 1.00 91.25 83 ILE A CA 1
ATOM 619 C C . ILE A 1 83 ? -12.006 2.051 11.195 1.00 91.25 83 ILE A C 1
ATOM 621 O O . ILE A 1 83 ? -12.611 1.757 12.221 1.00 91.25 83 ILE A O 1
ATOM 625 N N . ASP A 1 84 ? -12.368 3.066 10.410 1.00 91.00 84 ASP A N 1
ATOM 626 C CA . ASP A 1 84 ? -13.499 3.953 10.681 1.00 91.00 84 ASP A CA 1
ATOM 627 C C . ASP A 1 84 ? -14.833 3.202 10.749 1.00 91.00 84 ASP A C 1
ATOM 629 O O . ASP A 1 84 ? -15.625 3.447 11.655 1.00 91.00 84 ASP A O 1
ATOM 633 N N . ALA A 1 85 ? -15.077 2.273 9.820 1.00 90.38 85 ALA A N 1
ATOM 634 C CA . ALA A 1 85 ? -16.288 1.454 9.803 1.00 90.38 85 ALA A CA 1
ATOM 635 C C . ALA A 1 85 ? -16.374 0.477 10.991 1.00 90.38 85 ALA A C 1
ATOM 637 O O . ALA A 1 85 ? -17.466 0.061 11.366 1.00 90.38 85 ALA A O 1
ATOM 638 N N . ALA A 1 86 ? -15.236 0.112 11.589 1.00 90.31 86 ALA A N 1
ATOM 639 C CA . ALA A 1 86 ? -15.171 -0.749 12.768 1.00 90.31 86 ALA A CA 1
ATOM 640 C C . ALA A 1 86 ? -15.337 0.016 14.099 1.00 90.31 86 ALA A C 1
ATOM 642 O O . ALA A 1 86 ? -15.450 -0.607 15.160 1.00 90.31 86 ALA A O 1
ATOM 643 N N . MET A 1 87 ? -15.345 1.354 14.077 1.00 91.31 87 MET A N 1
ATOM 644 C CA . MET A 1 87 ? -15.628 2.183 15.252 1.00 91.31 87 MET A CA 1
ATOM 645 C C . MET A 1 87 ? -17.136 2.374 15.438 1.00 91.31 87 MET A C 1
ATOM 647 O O . MET A 1 87 ? -17.893 2.454 14.474 1.00 91.31 87 MET A O 1
ATOM 651 N N . LYS A 1 88 ? -17.580 2.496 16.692 1.00 92.06 88 LYS A N 1
ATOM 652 C CA . LYS A 1 88 ? -18.973 2.840 17.012 1.00 92.06 88 LYS A CA 1
ATOM 653 C C . LYS A 1 88 ? -19.115 4.341 17.241 1.00 92.06 88 LYS A C 1
ATOM 655 O O . LYS A 1 88 ? -18.182 4.984 17.715 1.00 92.06 88 LYS A O 1
ATOM 660 N N . VAL A 1 89 ? -20.290 4.892 16.963 1.00 94.19 89 VAL A N 1
ATOM 661 C CA . VAL A 1 89 ? -20.590 6.311 17.202 1.00 94.19 89 VAL A CA 1
ATOM 662 C C . VAL A 1 89 ? -21.265 6.469 18.564 1.00 94.19 89 VAL A C 1
ATOM 664 O O . VAL A 1 89 ? -22.176 5.716 18.903 1.00 94.19 89 VAL A O 1
ATOM 667 N N . CYS A 1 90 ? -20.813 7.432 19.368 1.00 95.12 90 CYS A N 1
ATOM 668 C CA . CYS A 1 90 ? -21.465 7.755 20.635 1.00 95.12 90 CYS A CA 1
ATOM 669 C C . CYS A 1 90 ? -22.817 8.457 20.390 1.00 95.12 90 CYS A C 1
ATOM 671 O O . CYS A 1 90 ? -22.827 9.488 19.719 1.00 95.12 90 CYS A O 1
ATOM 673 N N . PRO A 1 91 ? -23.939 7.997 20.972 1.00 93.06 91 PRO A N 1
ATOM 674 C CA . PRO A 1 91 ? -25.249 8.611 20.741 1.00 93.06 91 PRO A CA 1
ATOM 675 C C . PRO A 1 91 ? -25.409 9.996 21.387 1.00 93.06 91 PRO A C 1
ATOM 677 O O . PRO A 1 91 ? -26.268 10.758 20.963 1.00 93.06 91 PRO A O 1
ATOM 680 N N . GLN A 1 92 ? -24.601 10.342 22.400 1.00 94.06 92 GLN A N 1
ATOM 681 C CA . GLN A 1 92 ? -24.712 11.640 23.083 1.00 94.06 92 GLN A CA 1
ATOM 682 C C . GLN A 1 92 ? -23.854 12.747 22.467 1.00 94.06 92 GLN A C 1
ATOM 684 O O . GLN A 1 92 ? -24.259 13.903 22.490 1.00 94.06 92 GLN A O 1
ATOM 689 N N . CYS A 1 93 ? -22.669 12.424 21.942 1.00 95.75 93 CYS A N 1
ATOM 690 C CA . CYS A 1 93 ? -21.730 13.433 21.433 1.00 95.75 93 CYS A CA 1
ATOM 691 C C . CYS A 1 93 ? -21.284 13.205 19.983 1.00 95.75 93 CYS A C 1
ATOM 693 O O . CYS A 1 93 ? -20.432 13.942 19.505 1.00 95.75 93 CYS A O 1
ATOM 695 N N . ALA A 1 94 ? -21.810 12.180 19.303 1.00 94.31 94 ALA A N 1
ATOM 696 C CA . ALA A 1 94 ? -21.513 11.823 17.909 1.00 94.31 94 ALA A CA 1
ATOM 697 C C . ALA A 1 94 ? -20.040 11.492 17.579 1.00 94.31 94 ALA A C 1
ATOM 699 O O . ALA A 1 94 ? -19.694 11.294 16.417 1.00 94.31 94 ALA A O 1
ATOM 700 N N . GLU A 1 95 ? -19.175 11.368 18.586 1.00 94.75 95 GLU A N 1
ATOM 701 C CA . GLU A 1 95 ? -17.760 11.050 18.383 1.00 94.75 95 GLU A CA 1
ATOM 702 C C . GLU A 1 95 ? -17.541 9.561 18.062 1.00 94.75 95 GLU A C 1
ATOM 704 O O . GLU A 1 95 ? -18.289 8.697 18.545 1.00 94.75 95 GLU A O 1
ATOM 709 N N . LYS A 1 96 ? -16.491 9.245 17.287 1.00 93.94 96 LYS A N 1
ATOM 710 C CA . LYS A 1 96 ? -16.104 7.855 16.991 1.00 93.94 96 LYS A CA 1
ATOM 711 C C . LYS A 1 96 ? -15.340 7.253 18.166 1.00 93.94 96 LYS A C 1
ATOM 713 O O . LYS A 1 96 ? -14.309 7.761 18.600 1.00 93.94 96 LYS A O 1
ATOM 718 N N . ILE A 1 97 ? -15.832 6.130 18.674 1.00 94.00 97 ILE A N 1
ATOM 719 C CA . ILE A 1 97 ? -15.303 5.450 19.852 1.00 94.00 97 ILE A CA 1
ATOM 720 C C . ILE A 1 97 ? -14.900 4.020 19.492 1.00 94.00 97 ILE A C 1
ATOM 722 O O . ILE A 1 97 ? -15.522 3.359 18.658 1.00 94.00 97 ILE A O 1
ATOM 726 N N . MET A 1 98 ? -13.864 3.516 20.166 1.00 89.88 98 MET A N 1
ATOM 727 C CA . MET A 1 98 ? -13.490 2.107 20.080 1.00 89.88 98 MET A CA 1
ATOM 728 C C . MET A 1 98 ? -14.699 1.205 20.383 1.00 89.88 98 MET A C 1
ATOM 730 O O . MET A 1 98 ? -15.441 1.478 21.334 1.00 89.88 98 MET A O 1
ATOM 734 N N . PRO A 1 99 ? -14.891 0.112 19.626 1.00 88.81 99 PRO A N 1
ATOM 735 C CA . PRO A 1 99 ? -16.068 -0.745 19.766 1.00 88.81 99 PRO A CA 1
ATOM 736 C C . PRO A 1 99 ? -16.230 -1.288 21.196 1.00 88.81 99 PRO A C 1
ATOM 738 O O . PRO A 1 99 ? -17.341 -1.351 21.723 1.00 88.81 99 PRO A O 1
ATOM 741 N N . GLU A 1 100 ? -15.114 -1.574 21.866 1.00 89.38 100 GLU A N 1
ATOM 742 C CA . GLU A 1 100 ? -15.071 -2.166 23.209 1.00 89.38 100 GLU A CA 1
ATOM 743 C C . GLU A 1 100 ? -15.092 -1.145 24.352 1.00 89.38 100 GLU A C 1
ATOM 745 O O . GLU A 1 100 ? -15.094 -1.523 25.523 1.00 89.38 100 GLU A O 1
ATOM 750 N N . ALA A 1 101 ? -15.145 0.156 24.050 1.00 90.38 101 ALA A N 1
ATOM 751 C CA . ALA A 1 101 ? -15.232 1.163 25.096 1.00 90.38 101 ALA A CA 1
ATOM 752 C C . ALA A 1 101 ? -16.542 1.004 25.878 1.00 90.38 101 ALA A C 1
ATOM 754 O O . ALA A 1 101 ? -17.631 1.075 25.304 1.00 90.38 101 ALA A O 1
ATOM 755 N N . LYS A 1 102 ? -16.434 0.833 27.196 1.00 92.94 102 LYS A N 1
ATOM 756 C CA . LYS A 1 102 ? -17.582 0.840 28.118 1.00 92.94 102 LYS A CA 1
ATOM 757 C C . LYS A 1 102 ? -18.038 2.255 28.457 1.00 92.94 102 LYS A C 1
ATOM 759 O O . LYS A 1 102 ? -19.186 2.461 28.819 1.00 92.94 102 LYS A O 1
ATOM 764 N N .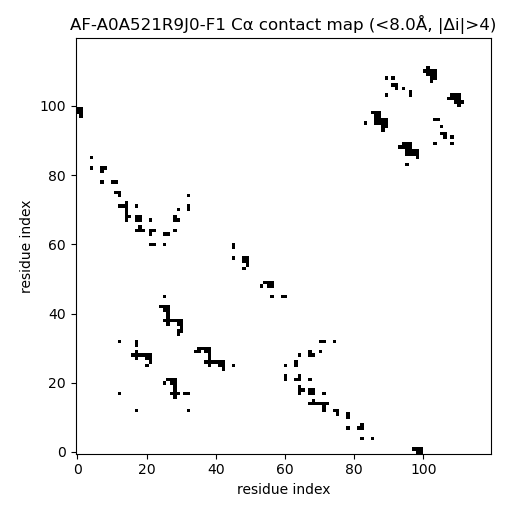 VAL A 1 103 ? -17.150 3.236 28.320 1.00 94.12 103 VAL A N 1
ATOM 765 C CA . VAL A 1 103 ? -17.428 4.648 28.592 1.00 94.12 103 VAL A CA 1
ATOM 766 C C . VAL A 1 103 ? -16.847 5.492 27.462 1.00 94.12 103 VAL A C 1
ATOM 768 O O . VAL A 1 103 ? -15.734 5.239 26.999 1.00 94.12 103 VAL A O 1
ATOM 771 N N . CYS A 1 104 ? -17.598 6.481 26.988 1.00 95.69 104 CYS A N 1
ATOM 772 C CA . CYS A 1 104 ? -17.133 7.443 26.002 1.00 95.69 104 CYS A CA 1
ATOM 773 C C . CYS A 1 104 ? -16.048 8.334 26.619 1.00 95.69 104 CYS A C 1
ATOM 775 O O . CYS A 1 104 ? -16.301 9.028 27.599 1.00 95.69 104 CYS A O 1
ATOM 777 N N . ARG A 1 105 ? -14.858 8.369 26.008 1.00 94.81 105 ARG A N 1
ATOM 778 C CA . ARG A 1 105 ? -13.725 9.191 26.473 1.00 94.81 105 ARG A CA 1
ATOM 779 C C . ARG A 1 105 ? -13.979 10.704 26.382 1.00 94.81 105 ARG A C 1
ATOM 781 O O . ARG A 1 105 ? -13.294 11.462 27.052 1.00 94.81 105 ARG A O 1
ATOM 788 N N . TYR A 1 106 ? -14.926 11.132 25.549 1.00 95.44 106 TYR A N 1
ATOM 789 C CA . TYR A 1 106 ? -15.158 12.549 25.254 1.00 95.44 106 TYR A CA 1
ATOM 790 C C . TYR A 1 106 ? -16.274 13.159 26.106 1.00 95.44 106 TYR A C 1
ATOM 792 O O . TYR A 1 106 ? -16.092 14.242 26.645 1.00 95.44 106 TYR A O 1
ATOM 800 N N . CYS A 1 107 ? -17.409 12.466 26.264 1.00 96.19 107 CYS A N 1
ATOM 801 C CA . CYS A 1 107 ? -18.554 12.970 27.039 1.00 96.19 107 CYS A CA 1
ATOM 802 C C . CYS A 1 107 ? -18.876 12.168 28.308 1.00 96.19 107 CYS A C 1
ATOM 804 O O . CYS A 1 107 ? -19.747 12.570 29.070 1.00 96.19 107 CYS A O 1
ATOM 806 N N . GLY A 1 108 ? -18.226 11.022 28.540 1.00 93.12 108 GLY A N 1
ATOM 807 C CA . GLY A 1 108 ? -18.484 10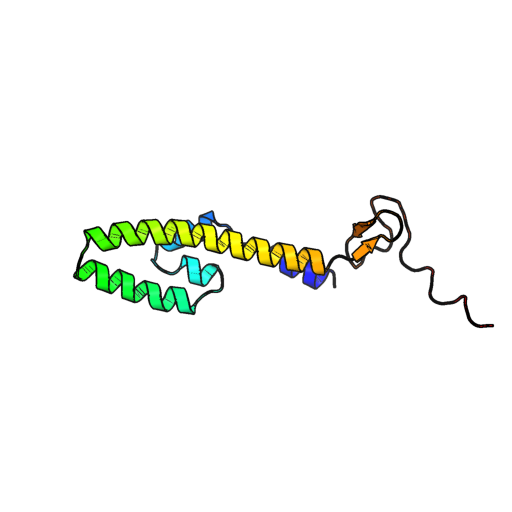.186 29.718 1.00 93.12 108 GLY A CA 1
ATOM 808 C C . GLY A 1 108 ? -19.713 9.271 29.628 1.00 93.12 108 GLY A C 1
ATOM 809 O O . GLY A 1 108 ? -19.997 8.560 30.590 1.00 93.12 108 GLY A O 1
ATOM 810 N N . HIS A 1 109 ? -20.424 9.230 28.494 1.00 93.50 109 HIS A N 1
ATOM 811 C CA . HIS A 1 109 ? -21.555 8.316 28.281 1.00 93.50 109 HIS A CA 1
ATOM 812 C C . HIS A 1 109 ? -21.161 6.848 28.517 1.00 93.50 109 HIS A C 1
ATOM 814 O O . HIS A 1 109 ? -20.194 6.367 27.922 1.00 93.50 109 HIS A O 1
ATOM 820 N N . LYS A 1 110 ? -21.916 6.117 29.342 1.00 94.62 110 LYS A N 1
ATOM 821 C CA . LYS A 1 110 ? -21.687 4.690 29.604 1.00 94.62 110 LYS A CA 1
ATOM 822 C C . LYS A 1 110 ? -22.451 3.837 28.592 1.00 94.62 110 LYS A C 1
ATOM 824 O O . LYS A 1 110 ? -23.672 3.886 28.514 1.00 94.62 110 LYS A O 1
ATOM 829 N N . PHE A 1 111 ? -21.722 3.028 27.836 1.00 88.31 111 PHE A N 1
ATOM 830 C CA . PHE A 1 111 ? -22.283 2.052 26.914 1.00 88.31 111 PHE A CA 1
ATOM 831 C C . PHE A 1 111 ? -22.642 0.783 27.697 1.00 88.31 111 PHE A C 1
ATOM 833 O O . PHE A 1 111 ? -21.739 0.090 28.165 1.00 88.31 111 PHE A O 1
ATOM 840 N N . GLY A 1 112 ? -23.934 0.467 27.833 1.00 74.69 112 GLY A N 1
ATOM 841 C CA . GLY A 1 112 ? -24.367 -0.800 28.442 1.00 74.69 112 GLY A CA 1
ATOM 842 C C . GLY A 1 112 ? -25.613 -0.780 29.329 1.00 74.69 112 GLY A C 1
ATOM 843 O O . GLY A 1 112 ? -25.845 -1.774 30.004 1.00 74.69 112 GLY A O 1
ATOM 844 N N . GLU A 1 113 ? -26.419 0.286 29.344 1.00 61.94 113 GLU A N 1
ATOM 845 C CA . GLU A 1 113 ? -27.527 0.418 30.313 1.00 61.94 113 GLU A CA 1
ATOM 846 C C . GLU A 1 113 ? -28.922 0.546 29.667 1.00 61.94 113 GLU A C 1
ATOM 848 O O . GLU A 1 113 ? -29.769 1.292 30.141 1.00 61.94 113 GLU A O 1
ATOM 853 N N . ALA A 1 114 ? -29.182 -0.167 28.562 1.00 55.31 114 ALA A N 1
ATOM 854 C CA . ALA A 1 114 ? -30.495 -0.140 27.900 1.00 55.31 114 ALA A CA 1
ATOM 855 C C . ALA A 1 114 ? -30.854 -1.457 27.184 1.00 55.31 114 ALA A C 1
ATOM 857 O O . ALA A 1 114 ? -31.010 -1.487 25.966 1.00 55.31 114 ALA A O 1
ATOM 858 N N . ALA A 1 115 ? -30.985 -2.559 27.930 1.00 52.44 115 ALA A N 1
ATOM 859 C CA . ALA A 1 115 ? -31.565 -3.799 27.393 1.00 52.44 115 ALA A CA 1
ATOM 860 C C . ALA A 1 115 ? -32.462 -4.568 28.386 1.00 52.44 115 ALA A C 1
ATOM 862 O O . ALA A 1 115 ? -32.689 -5.759 28.201 1.00 52.44 115 ALA A O 1
ATOM 863 N N . SER A 1 116 ? -32.989 -3.929 29.439 1.00 49.28 116 SER A N 1
ATOM 864 C CA . SER A 1 116 ? -33.876 -4.624 30.392 1.00 49.28 116 SER A CA 1
ATOM 865 C C . SER A 1 116 ? -34.877 -3.705 31.101 1.00 49.28 116 SER A C 1
ATOM 867 O O . SER A 1 116 ? -35.013 -3.771 32.319 1.00 49.28 116 SER A O 1
ATOM 869 N N . ALA A 1 117 ? -35.554 -2.811 30.375 1.00 53.50 117 ALA A N 1
ATOM 870 C CA . ALA A 1 117 ? -36.610 -1.992 30.978 1.00 53.50 117 ALA A CA 1
ATOM 871 C C . ALA A 1 117 ? -37.676 -1.518 29.976 1.00 53.50 117 ALA A C 1
ATOM 873 O O . ALA A 1 117 ? -38.006 -0.336 29.962 1.00 53.50 117 ALA A O 1
ATOM 874 N N . THR A 1 118 ? -38.217 -2.381 29.107 1.00 49.09 118 THR A N 1
ATOM 875 C CA . THR A 1 118 ? -39.522 -2.088 28.473 1.00 49.09 118 THR A CA 1
ATOM 876 C C . THR A 1 118 ? -40.184 -3.345 27.911 1.00 49.09 118 THR A C 1
ATOM 878 O O . THR A 1 118 ? -39.864 -3.766 26.807 1.00 49.09 118 THR A O 1
ATOM 881 N N . SER A 1 119 ? -41.107 -3.925 28.679 1.00 48.16 119 SER A N 1
ATOM 882 C CA . SER A 1 119 ? -42.350 -4.543 28.187 1.00 48.16 119 SER A CA 1
ATOM 883 C C . SER A 1 119 ? -43.110 -5.096 29.393 1.00 48.16 119 SER A C 1
ATOM 885 O O . SER A 1 119 ? -42.933 -6.252 29.784 1.00 48.16 119 SER A O 1
ATOM 887 N N . THR A 1 120 ? -43.852 -4.194 30.031 1.00 48.44 120 THR A N 1
ATOM 888 C CA . THR A 1 120 ? -45.027 -4.480 30.860 1.00 48.44 120 THR A CA 1
ATOM 889 C C . THR A 1 120 ? -46.148 -5.068 30.013 1.00 48.44 120 THR A C 1
ATOM 891 O O . THR A 1 120 ? -46.186 -4.747 28.802 1.00 48.44 120 THR A O 1
#

Solvent-accessible surface area (backbone atoms only — not comparable to full-atom values): 6755 Å² total; per-residue (Å²): 112,58,68,59,49,53,58,53,62,73,62,67,59,59,31,66,58,19,22,52,34,22,70,76,38,61,26,46,12,34,41,74,57,73,37,49,69,60,13,64,53,43,30,59,52,47,56,54,32,44,77,75,38,53,73,60,32,54,57,51,49,55,51,47,25,52,50,16,26,52,44,20,52,52,46,42,52,57,49,50,52,53,51,56,70,60,38,39,69,40,92,88,74,68,46,81,36,64,68,78,52,51,48,41,91,85,81,60,53,66,60,84,87,82,88,86,86,87,83,132

Foldseek 3Di:
DVVVLVVLVVLQDQLVVLLVLLVVANLVLCVSLVNNVSSVVRRVVLVVCCVVPVVVSVVVSVVSSVVSSVSSVVSVVVSVVVSQVQFDADPPPRDTHHPPDQADPPPGDGPDDPDPDDDD

Radius of gyration: 22.68 Å; Cα contacts (8 Å, |Δi|>4): 134; chains: 1; bounding box: 62×23×58 Å